Protein 5BY5 (pdb70)

Secondary structure (DSSP, 8-state):
-----HHHHTTSTTEEEETTEEEEEEE-GGG-SSSEEEEEEE-TT--B----TT-EEEEEEEE--EEEEETTTTEEEEE-TT-EEEE-TT--EEEEESS-EEEEEEEESPP-S--

Radius of gyration: 13.78 Å; Cα contacts (8 Å, |Δi|>4): 290; chains: 1; bounding box: 38×31×26 Å

Solvent-accessible surface area: 6930 Å² total; per-residue (Å²): 220,84,121,93,90,62,44,74,21,67,168,64,142,54,12,49,164,58,134,18,34,10,1,0,12,28,20,10,124,121,31,65,105,46,65,0,86,1,22,12,25,10,78,54,66,18,116,14,142,86,47,71,120,108,35,98,23,33,2,72,2,74,144,14,49,10,45,10,41,34,57,75,86,50,90,92,81,41,2,138,80,61,41,108,28,67,17,53,43,161,58,140,14,8,5,76,6,128,65,79,0,52,0,18,4,52,15,75,68,17,5,55,44,208,190

Foldseek 3Di:
DDDDDQVVQCVDLCWADDVFKIKRWPAFVVNPPQKTKIWMKGAAFDKDWDDDAPKKKKKAWQAAWWWKAWPVPRDIHIDGHGDMDIDHPVTGIITHTNHIIIIMMMMGRGHHSPD

Nearest PDB structures (foldseek):
  5bxx-assembly2_C  TM=9.731E-01  e=7.133E-20  Sphingopyxis alaskensis RB2256
  5onm-assembly1_A  TM=9.538E-01  e=3.835E-14  Paenibacillus lautus
  5ono-assembly1_A  TM=9.533E-01  e=5.869E-14  Paenibacillus lautus
  5onn-assembly1_A  TM=9.540E-01  e=6.528E-14  Paenibacillus lautus
  5wse-assembly1_D  TM=8.176E-01  e=3.846E-07  Thermotoga maritima MSB8

Sequence (115 aa):
MIVRNNLGDIRKKTDRNVRSDGWASARRMMLLKDDGMGFSFHVTTLFAGSELRMHYQNHLEAVLVLKKGTGTIEDLATGEVHALRPGVMYALDDDHDRHIVRPETDILTACVFNPPVTGRE

CATH classification: 2.60.120.10

InterPro domains:
  IPR010462 Ectoine synthase [MF_01255] (1-127)
  IPR010462 Ectoine synthase [NF009806] (1-127)
  IPR010462 Ectoine synthase [PF06339] (1-125)
  IPR010462 Ectoine synthase [PTHR39289] (1-126)
  IPR010462 Ectoine synthase [cd06978] (2-112)
  IPR011051 RmlC-like cupin domain superfamily [SSF51182] (1-126)
  IPR014710 RmlC-like jelly roll fold [G3DSA:2.60.120.10] (1-115)

Structure (mmCIF, N/CA/C/O backbone):
data_5BY5
#
_entry.id   5BY5
#
_cell.length_a   72.710
_cell.length_b   72.710
_cell.length_c   52.330
_cell.angle_alpha   90.00
_cell.angle_beta   90.00
_cell.angle_gamma   120.00
#
_symmetry.space_group_name_H-M   'P 32 2 1'
#
loop_
_entity.id
_entity.type
_entity.pdbx_description
1 polymer 'L-ectoine synthase'
2 non-polymer S-1,2-PROPANEDIOL
3 water water
#
loop_
_atom_site.group_PDB
_atom_site.id
_atom_site.type_symbol
_atom_site.label_atom_id
_atom_site.label_alt_id
_atom_site.label_comp_id
_atom_site.label_asym_id
_atom_site.label_entity_id
_atom_site.label_seq_id
_atom_site.pdbx_PDB_ins_code
_atom_site.Cartn_x
_atom_site.Cartn_y
_atom_site.Cartn_z
_atom_site.occupancy
_atom_site.B_iso_or_equiv
_atom_site.auth_seq_id
_atom_site.auth_comp_id
_atom_site.auth_asym_id
_atom_site.auth_atom_id
_atom_site.pdbx_PDB_model_num
ATOM 1 N N . MET A 1 1 ? -35.668 28.100 22.008 1.00 8.25 1 MET A N 1
ATOM 2 C CA . MET A 1 1 ? -34.256 27.686 21.813 1.00 8.46 1 MET A CA 1
ATOM 3 C C . MET A 1 1 ? -34.120 27.163 20.406 1.00 7.32 1 MET A C 1
ATOM 4 O O . MET A 1 1 ? -35.033 26.505 19.900 1.00 8.18 1 MET A O 1
ATOM 9 N N . ILE A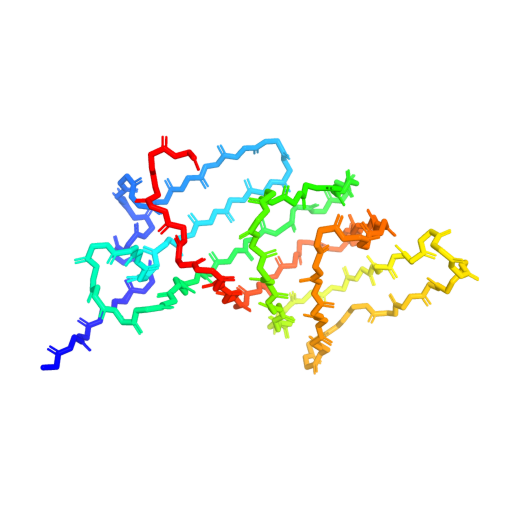 1 2 ? -32.974 27.399 19.769 1.00 6.93 2 ILE A N 1
ATOM 10 C CA . ILE A 1 2 ? -32.552 26.725 18.541 1.00 6.96 2 ILE A CA 1
ATOM 11 C C . ILE A 1 2 ? -31.521 25.672 18.899 1.00 6.83 2 ILE A C 1
ATOM 12 O O . ILE A 1 2 ? -30.619 25.939 19.711 1.00 7.45 2 ILE A O 1
ATOM 17 N N . VAL A 1 3 ? -31.645 24.486 18.306 1.00 7.38 3 VAL A N 1
ATOM 18 C CA . VAL A 1 3 ? -30.606 23.463 18.386 1.00 7.03 3 VAL A CA 1
ATOM 19 C C . VAL A 1 3 ? -30.435 22.851 17.038 1.00 7.68 3 VAL A C 1
ATOM 20 O O . VAL A 1 3 ? -31.417 22.347 16.470 1.00 10.12 3 VAL A O 1
ATOM 24 N N . ARG A 1 4 ? -29.250 22.918 16.434 1.00 8.07 4 ARG A N 1
ATOM 25 C CA . ARG A 1 4 ? -29.003 22.465 15.059 1.00 9.78 4 ARG A CA 1
ATOM 26 C C . ARG A 1 4 ? -27.646 21.837 14.987 1.00 9.05 4 ARG A C 1
ATOM 27 O O . ARG A 1 4 ? -26.776 22.107 15.783 1.00 13.04 4 ARG A O 1
ATOM 35 N N A ASN A 1 5 ? -27.512 20.960 14.021 0.68 9.86 5 ASN A N 1
ATOM 36 N N B ASN A 1 5 ? -27.420 21.046 13.968 0.32 9.88 5 ASN A N 1
ATOM 37 C CA A ASN A 1 5 ? -26.314 20.132 13.809 0.68 12.34 5 ASN A CA 1
ATOM 38 C CA B ASN A 1 5 ? -26.137 20.392 13.884 0.32 10.03 5 ASN A CA 1
ATOM 39 C C A ASN A 1 5 ? -25.601 20.624 12.509 0.68 10.84 5 ASN A C 1
ATOM 40 C C B ASN A 1 5 ? -25.567 20.492 12.510 0.32 10.15 5 ASN A C 1
ATOM 41 O O A ASN A 1 5 ? -26.246 20.846 11.457 0.68 10.37 5 ASN A O 1
ATOM 42 O O B ASN A 1 5 ? -26.254 20.414 11.478 0.32 7.80 5 ASN A O 1
ATOM 51 N N . LEU A 1 6 ? -24.266 20.697 12.550 1.00 9.90 6 LEU A N 1
ATOM 52 C CA . LEU A 1 6 ? -23.470 20.995 11.372 1.00 10.23 6 LEU A CA 1
ATOM 53 C C . LEU A 1 6 ? -23.704 20.015 10.236 1.00 10.83 6 LEU A C 1
ATOM 54 O O . LEU A 1 6 ? -23.831 20.406 9.077 1.00 12.14 6 LEU A O 1
ATOM 59 N N . GLY A 1 7 ? -23.789 18.736 10.549 1.00 12.23 7 GLY A N 1
ATOM 60 C CA . GLY A 1 7 ? -23.978 17.760 9.505 1.00 14.07 7 GLY A CA 1
ATOM 61 C C . GLY A 1 7 ? -25.278 17.929 8.762 1.00 12.59 7 GLY A C 1
ATOM 62 O O . GLY A 1 7 ? -25.302 17.724 7.539 1.00 15.56 7 GLY A O 1
ATOM 63 N N . ASP A 1 8 ? -26.338 18.316 9.454 1.00 11.59 8 ASP A N 1
ATOM 64 C CA . ASP A 1 8 ? -27.598 18.605 8.792 1.00 12.49 8 ASP A CA 1
ATOM 65 C C . ASP A 1 8 ? -27.499 19.842 7.923 1.00 11.64 8 ASP A C 1
ATOM 66 O O . ASP A 1 8 ? -27.948 19.833 6.788 1.00 12.69 8 ASP A O 1
ATOM 71 N N . ILE A 1 9 ? -26.938 20.924 8.448 1.00 10.41 9 ILE A N 1
ATOM 72 C CA . ILE A 1 9 ? -26.838 22.161 7.695 1.00 10.19 9 ILE A CA 1
ATOM 73 C C . ILE A 1 9 ? -26.003 21.996 6.437 1.00 10.28 9 ILE A C 1
ATOM 74 O O . ILE A 1 9 ? -26.300 22.611 5.410 1.00 11.61 9 ILE A O 1
ATOM 79 N N . ARG A 1 10 ? -24.962 21.169 6.542 1.00 11.25 10 ARG A N 1
ATOM 80 C CA . ARG A 1 10 ? -24.074 20.933 5.407 1.00 12.62 10 ARG A CA 1
ATOM 81 C C . ARG A 1 10 ? -24.772 20.325 4.213 1.00 13.33 10 ARG A C 1
ATOM 82 O O . ARG A 1 10 ? -24.253 20.414 3.111 1.00 17.23 10 ARG A O 1
ATOM 90 N N A LYS A 1 11 ? -25.915 19.687 4.433 0.52 13.98 11 LYS A N 1
ATOM 91 N N B LYS A 1 11 ? -25.936 19.692 4.381 0.48 13.70 11 LYS A N 1
ATOM 92 C CA A LYS A 1 11 ? -26.659 19.059 3.379 0.52 15.37 11 LYS A CA 1
ATOM 93 C CA B LYS A 1 11 ? -26.687 19.097 3.271 0.48 14.12 11 LYS A CA 1
ATOM 94 C C A LYS A 1 11 ? -27.701 19.980 2.767 0.52 14.32 11 LYS A C 1
ATOM 95 C C B LYS A 1 11 ? -27.518 20.105 2.496 0.48 13.64 11 LYS A C 1
ATOM 96 O 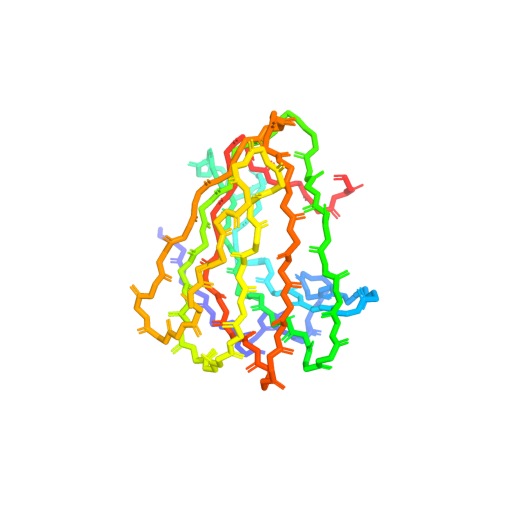O A LYS A 1 11 ? -28.534 19.464 1.999 0.52 15.33 11 LYS A O 1
ATOM 97 O O B LYS A 1 11 ? -28.105 19.788 1.449 0.48 15.66 11 LYS A O 1
ATOM 108 N N . THR A 1 12 ? -27.645 21.297 3.031 1.00 12.58 12 THR A N 1
ATOM 109 C CA . THR A 1 12 ? -28.650 22.263 2.626 1.00 12.11 12 THR A CA 1
ATOM 110 C C . THR A 1 12 ? -28.036 23.446 1.896 1.00 11.74 12 THR A C 1
ATOM 111 O O . THR A 1 12 ? -26.812 23.595 1.862 1.00 13.31 12 THR A O 1
ATOM 115 N N . ASP A 1 13 ? -28.875 24.349 1.402 1.00 12.20 13 ASP A N 1
ATOM 116 C CA . ASP A 1 13 ? -28.460 25.567 0.746 1.00 14.02 13 ASP A CA 1
ATOM 117 C C . ASP A 1 13 ? -27.865 26.582 1.671 1.00 12.36 13 ASP A C 1
ATOM 118 O O . ASP A 1 13 ? -27.335 27.589 1.225 1.00 14.02 13 ASP A O 1
ATOM 123 N N . ARG A 1 14 ? -27.912 26.335 2.988 1.00 11.22 14 ARG A N 1
ATOM 124 C CA . ARG A 1 14 ? -27.127 27.101 3.937 1.00 11.64 14 ARG A CA 1
ATOM 125 C C . ARG A 1 14 ? -25.650 26.762 3.894 1.00 11.16 14 ARG A C 1
ATOM 126 O O . ARG A 1 14 ? -24.865 27.459 4.540 1.00 13.17 14 ARG A O 1
ATOM 134 N N . ASN A 1 15 ? -25.280 25.705 3.188 1.00 10.82 15 ASN A N 1
ATOM 135 C CA . ASN A 1 15 ? -23.894 25.380 2.932 1.00 11.47 15 ASN A CA 1
ATOM 136 C C . ASN A 1 15 ? -23.505 25.896 1.570 1.00 12.18 15 ASN A C 1
ATOM 137 O O . ASN A 1 15 ? -24.072 25.481 0.555 1.00 16.76 15 ASN A O 1
ATOM 142 N N . VAL A 1 16 ? -22.602 26.856 1.544 1.00 11.78 16 VAL A N 1
ATOM 143 C CA . VAL A 1 16 ? -22.205 27.510 0.323 1.00 12.92 16 VAL A CA 1
ATOM 144 C C . VAL A 1 16 ? -20.711 27.211 0.050 1.00 14.05 16 VAL A C 1
ATOM 145 O O . VAL A 1 16 ? -19.920 26.960 0.948 1.00 13.64 16 VAL A O 1
ATOM 149 N N . ARG A 1 17 ? -20.342 27.233 -1.216 1.00 17.02 17 ARG A N 1
ATOM 150 C CA . ARG A 1 17 ? -18.982 26.970 -1.645 1.00 20.04 17 ARG A CA 1
ATOM 151 C C . ARG A 1 17 ? -18.582 28.108 -2.559 1.00 19.57 17 ARG A C 1
ATOM 152 O O . ARG A 1 17 ? -19.354 28.525 -3.428 1.00 25.64 17 ARG A O 1
ATOM 160 N N . SER A 1 18 ? -17.325 28.509 -2.483 1.00 21.99 18 SER A N 1
ATOM 161 C CA . SER A 1 18 ? -16.788 29.455 -3.414 1.00 23.52 18 SER A CA 1
ATOM 162 C C . SER A 1 18 ? -15.384 28.993 -3.716 1.00 23.42 18 SER A C 1
ATOM 163 O O . SER A 1 18 ? -14.989 27.867 -3.373 1.00 26.15 18 SER A O 1
ATOM 166 N N . ASP A 1 19 ? -14.647 29.875 -4.377 1.00 28.80 19 ASP A N 1
ATOM 167 C CA . ASP A 1 19 ? -13.253 29.659 -4.683 1.00 28.76 19 ASP A CA 1
ATOM 168 C C . ASP A 1 19 ? -12.406 29.774 -3.406 1.00 20.89 19 ASP A C 1
ATOM 169 O O . ASP A 1 19 ? -12.196 30.896 -2.868 1.00 26.28 19 ASP A O 1
ATOM 174 N N . GLY A 1 20 ? -11.998 28.601 -2.966 1.00 16.67 20 GLY A N 1
ATOM 175 C CA . GLY A 1 20 ? -11.134 28.468 -1.878 1.00 15.12 20 GLY A CA 1
ATOM 176 C C . GLY A 1 20 ? -11.710 28.249 -0.495 1.00 11.37 20 GLY A C 1
ATOM 177 O O . GLY A 1 20 ? -10.974 28.111 0.455 1.00 11.32 20 GLY A O 1
ATOM 178 N N . TRP A 1 21 ? -13.027 28.154 -0.409 1.00 12.27 21 TRP A N 1
ATOM 179 C CA . TRP A 1 21 ? -13.665 27.978 0.910 1.00 10.45 21 TRP A CA 1
ATOM 180 C C . TRP A 1 21 ? -15.098 27.471 0.746 1.00 10.74 21 TRP A C 1
ATOM 181 O O . TRP A 1 21 ? -15.698 27.555 -0.316 1.00 12.34 21 TRP A O 1
ATOM 192 N N . ALA A 1 22 ? -15.601 26.941 1.837 1.00 9.95 22 ALA A N 1
ATOM 193 C CA . ALA A 1 22 ? -16.984 26.523 1.937 1.00 9.98 22 ALA A CA 1
ATOM 194 C C . ALA A 1 22 ? -17.450 26.888 3.327 1.00 9.92 22 ALA A C 1
ATOM 195 O O . ALA A 1 22 ? -16.659 26.958 4.270 1.00 11.98 22 ALA A O 1
ATOM 197 N N . SER A 1 23 ? -18.733 27.143 3.494 1.00 9.65 23 SER A N 1
ATOM 198 C CA . SER A 1 23 ? -19.249 27.575 4.799 1.00 9.36 23 SER A CA 1
ATOM 199 C C . SER A 1 23 ? -20.646 27.065 5.046 1.00 8.82 23 SER A C 1
ATOM 200 O O . SER A 1 23 ? -21.527 27.202 4.197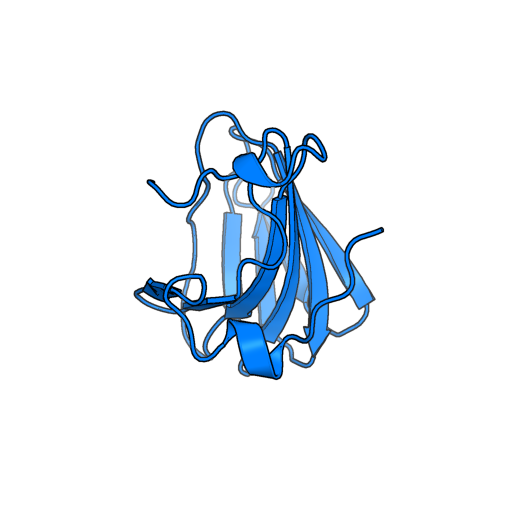 1.00 10.69 23 SER A O 1
ATOM 203 N N . ALA A 1 24 ? -20.836 26.503 6.232 1.00 8.03 24 ALA A N 1
ATOM 204 C CA . ALA A 1 24 ? -22.132 26.112 6.727 1.00 9.07 24 ALA A CA 1
ATOM 205 C C . ALA A 1 24 ? -22.650 27.231 7.645 1.00 8.02 24 ALA A C 1
ATOM 206 O O . ALA A 1 24 ? -22.105 27.494 8.701 1.00 8.63 24 ALA A O 1
ATOM 208 N N A ARG A 1 25 ? -23.719 27.880 7.209 0.56 8.69 25 ARG A N 1
ATOM 209 N N B ARG A 1 25 ? -23.730 27.883 7.213 0.44 8.77 25 ARG A N 1
ATOM 210 C CA A ARG A 1 25 ? -24.297 29.026 7.911 0.56 9.15 25 ARG A CA 1
ATOM 211 C CA B ARG A 1 25 ? -24.324 29.073 7.860 0.44 9.63 25 ARG A CA 1
ATOM 212 C C A ARG A 1 25 ? -25.326 28.442 8.906 0.56 8.35 25 ARG A C 1
ATOM 213 C C B ARG A 1 25 ? -25.354 28.676 8.865 0.44 9.05 25 ARG A C 1
ATOM 214 O O A ARG A 1 25 ? -26.435 28.042 8.577 0.56 8.97 25 ARG A O 1
ATOM 215 O O B ARG A 1 25 ? -26.524 28.646 8.549 0.44 8.86 25 ARG A O 1
ATOM 230 N N A MET A 1 26 ? -24.881 28.393 10.161 0.56 7.66 26 MET A N 1
ATOM 231 N N B MET A 1 26 ? -24.928 28.441 10.097 0.44 7.71 26 MET A N 1
ATOM 232 C CA A MET A 1 26 ? -25.690 27.931 11.279 0.56 7.39 26 MET A CA 1
ATOM 233 C CA B MET A 1 26 ? -25.824 27.905 11.117 0.44 7.94 26 MET A CA 1
ATOM 234 C C A MET A 1 26 ? -26.781 28.940 11.660 0.56 7.08 26 MET A C 1
ATOM 235 C C B MET A 1 26 ? -26.783 28.924 11.756 0.44 7.15 26 MET A C 1
ATOM 236 O O A MET A 1 26 ? -27.954 28.593 11.801 0.56 8.11 26 MET A O 1
ATOM 237 O O B MET A 1 26 ? -27.864 28.549 12.216 0.44 7.12 26 MET A O 1
ATOM 246 N N . LEU A 1 27 ? -26.361 30.190 11.793 1.00 7.44 27 LEU A N 1
ATOM 247 C CA . LEU A 1 27 ? -27.215 31.331 12.063 1.00 7.23 27 LEU A CA 1
ATOM 248 C C . LEU A 1 27 ? -26.964 32.379 10.989 1.00 7.21 27 LEU A C 1
ATOM 249 O O . LEU A 1 27 ? -25.791 32.683 10.700 1.00 8.18 27 LEU A O 1
ATOM 254 N N . LEU A 1 28 ? -28.052 32.937 10.445 1.00 7.40 28 LEU A N 1
ATOM 255 C CA . LEU A 1 28 ? -28.059 34.039 9.501 1.00 7.46 28 LEU A CA 1
ATOM 256 C C . LEU A 1 28 ? -28.975 35.135 10.058 1.00 7.76 28 LEU A C 1
ATOM 257 O O . LEU A 1 28 ? -29.615 34.955 11.096 1.00 7.80 28 LEU A O 1
ATOM 262 N N . LYS A 1 29 ? -29.049 36.252 9.364 1.00 8.10 29 LYS A N 1
ATOM 263 C CA . LYS A 1 29 ? -29.854 37.365 9.883 1.00 8.56 29 LYS A CA 1
ATOM 264 C C . LYS A 1 29 ? -31.267 36.938 10.257 1.00 7.90 29 LYS A C 1
ATOM 265 O O . LYS A 1 29 ? -31.781 37.348 11.295 1.00 8.35 29 LYS A O 1
ATOM 271 N N . ASP A 1 30 ? -31.909 36.117 9.437 1.00 8.01 30 ASP A N 1
ATOM 272 C CA . ASP A 1 30 ? -33.299 35.715 9.671 1.00 7.96 30 ASP A CA 1
ATOM 273 C C . ASP A 1 30 ? -33.501 34.850 10.889 1.00 7.35 30 ASP A C 1
ATOM 274 O O . ASP A 1 30 ? -34.661 34.673 11.284 1.00 7.79 30 ASP A O 1
ATOM 279 N N . ASP A 1 31 ? -32.436 34.340 11.504 1.00 6.93 31 ASP A N 1
ATOM 280 C CA . ASP A 1 31 ? -32.511 33.691 12.796 1.00 7.13 31 ASP A CA 1
ATOM 281 C C . ASP A 1 31 ? -32.628 34.655 13.952 1.00 7.24 31 ASP A C 1
ATOM 282 O O . ASP A 1 31 ? -32.880 34.216 15.080 1.00 7.89 31 ASP A O 1
ATOM 287 N N . GLY A 1 32 ? -32.450 35.961 13.715 1.00 7.65 32 GLY A N 1
ATOM 288 C CA . GLY A 1 32 ? -32.805 36.962 14.682 1.00 8.36 32 GLY A CA 1
ATOM 289 C C . GLY A 1 32 ? -31.838 37.239 15.812 1.00 8.06 32 GLY A C 1
ATOM 290 O O . GLY A 1 32 ? -32.182 37.994 16.722 1.00 9.68 32 GLY A O 1
ATOM 291 N N . MET A 1 33 ? -30.642 36.672 15.803 1.00 7.71 33 MET A N 1
ATOM 292 C CA . MET A 1 33 ? -29.704 36.829 16.895 1.00 7.75 33 MET A CA 1
ATOM 293 C C . MET A 1 33 ? -28.897 38.108 16.858 1.00 7.82 33 MET A C 1
ATOM 294 O O . MET A 1 33 ? -28.190 38.424 17.827 1.00 8.76 33 MET A O 1
ATOM 299 N N . GLY A 1 34 ? -28.912 38.805 15.714 1.00 8.13 34 GLY A N 1
ATOM 300 C CA . GLY A 1 34 ? -28.140 40.028 15.573 1.00 8.44 34 GLY A CA 1
ATOM 301 C C . GLY A 1 34 ? -26.677 39.810 15.195 1.00 8.48 34 GLY A C 1
ATOM 302 O O . GLY A 1 34 ? -25.887 40.753 15.173 1.00 10.19 34 GLY A O 1
ATOM 303 N N . PHE A 1 35 ? -26.330 38.567 14.906 1.00 7.74 35 PHE A N 1
ATOM 304 C CA . PHE A 1 35 ? -25.032 38.163 14.356 1.00 7.64 35 PHE A CA 1
ATOM 305 C C . PHE A 1 35 ? -25.291 36.880 13.598 1.00 7.57 35 PHE A C 1
ATOM 306 O O . PHE A 1 35 ? -26.282 36.190 13.840 1.00 7.83 35 PHE A O 1
ATOM 314 N N . SER A 1 36 ? -24.388 36.568 12.670 1.00 7.54 36 SER A N 1
ATOM 315 C CA . SER A 1 36 ? -24.401 35.286 11.978 1.00 7.17 36 SER A CA 1
ATOM 316 C C . SER A 1 36 ? -23.266 34.419 12.485 1.00 6.71 36 SER A C 1
ATOM 317 O O . SER A 1 36 ? -22.273 34.950 13.001 1.00 7.86 36 SER A O 1
ATOM 320 N N . PHE A 1 37 ? -23.408 33.105 12.370 1.00 6.76 37 PHE A N 1
ATOM 321 C CA . PHE A 1 37 ? -22.475 32.148 12.971 1.00 7.16 37 PHE A CA 1
ATOM 322 C C . PHE A 1 37 ? -22.283 31.025 11.997 1.00 7.59 37 PHE A C 1
ATOM 323 O O . PHE A 1 37 ? -23.235 30.362 11.606 1.00 9.34 37 PHE A O 1
ATOM 331 N N . HIS A 1 38 ? -21.061 30.861 11.540 1.00 7.78 38 HIS A N 1
ATOM 332 C CA . HIS A 1 38 ? -20.716 29.988 10.423 1.00 8.64 38 HIS A CA 1
ATOM 333 C C . HIS A 1 38 ? -19.628 29.007 10.826 1.00 8.26 38 HIS A C 1
ATOM 334 O O . HIS A 1 38 ? -18.726 29.370 11.603 1.00 10.37 38 HIS A O 1
ATOM 341 N N . VAL A 1 39 ? -19.646 27.855 10.211 1.00 7.67 39 VAL A N 1
ATOM 342 C CA . VAL A 1 39 ? -18.533 26.915 10.327 1.00 7.32 39 VAL A CA 1
ATOM 343 C C . VAL A 1 39 ? -17.930 26.868 8.920 1.00 7.57 39 VAL A C 1
ATOM 344 O O . VAL A 1 39 ? -18.551 26.372 7.986 1.00 7.84 39 VAL A O 1
ATOM 348 N N . THR A 1 40 ? -16.751 27.453 8.753 1.00 7.98 40 THR A N 1
ATOM 349 C CA . THR A 1 40 ? -16.150 27.706 7.482 1.00 8.36 40 THR A CA 1
ATOM 350 C C . THR A 1 40 ? -14.883 26.929 7.302 1.00 8.15 40 THR A C 1
ATOM 351 O O . THR A 1 40 ? -14.013 26.951 8.166 1.00 10.93 40 THR A O 1
ATOM 355 N N . THR A 1 41 ? -14.748 26.288 6.155 1.00 8.21 41 THR A N 1
ATOM 356 C CA . THR A 1 41 ? -13.532 25.554 5.785 1.00 8.00 41 THR A CA 1
ATOM 357 C C . THR A 1 41 ? -12.790 26.393 4.744 1.00 7.95 41 THR A C 1
ATOM 358 O O . THR A 1 41 ? -13.348 26.802 3.734 1.00 9.30 41 THR A O 1
ATOM 362 N N . LEU A 1 42 ? -11.511 26.639 5.016 1.00 8.59 42 LEU A N 1
ATOM 363 C CA . LEU A 1 42 ? -10.624 27.387 4.130 1.00 7.94 42 LEU A CA 1
ATOM 364 C C . LEU A 1 42 ? -9.671 26.375 3.500 1.00 8.48 42 LEU A C 1
ATOM 365 O O . LEU A 1 42 ? -9.003 25.637 4.238 1.00 9.87 42 LEU A O 1
ATOM 370 N N . PHE A 1 43 ? -9.629 26.252 2.173 1.00 8.94 43 PHE A N 1
ATOM 371 C CA . PHE A 1 43 ? -8.939 25.151 1.561 1.00 10.02 43 PHE A CA 1
ATOM 372 C C . PHE A 1 43 ? -7.440 25.384 1.471 1.00 8.67 43 PHE A C 1
ATOM 373 O O . PHE A 1 43 ? -6.971 26.484 1.172 1.00 9.47 43 PHE A O 1
ATOM 381 N N . ALA A 1 44 ? -6.691 24.309 1.689 1.00 9.57 44 ALA A N 1
ATOM 382 C CA . ALA A 1 44 ? -5.253 24.296 1.497 1.00 9.71 44 ALA A CA 1
ATOM 383 C C . ALA A 1 44 ? -4.854 24.959 0.210 1.00 9.22 44 ALA A C 1
ATOM 384 O O . ALA A 1 44 ? -5.387 24.628 -0.863 1.00 10.86 44 ALA A O 1
ATOM 386 N N . GLY A 1 45 ? -3.869 25.829 0.279 1.00 9.46 45 GLY A N 1
ATOM 387 C CA . GLY A 1 45 ? -3.347 26.457 -0.905 1.00 10.39 45 GLY A CA 1
ATOM 388 C C . GLY A 1 45 ? -4.066 27.687 -1.395 1.00 10.37 45 GLY A C 1
ATOM 389 O O . GLY A 1 45 ? -3.628 28.321 -2.372 1.00 12.28 45 GLY A O 1
ATOM 390 N N . SER A 1 46 ? -5.181 28.049 -0.798 1.00 9.56 46 SER A N 1
ATOM 391 C CA . SER A 1 46 ? -5.890 29.261 -1.191 1.00 10.33 46 SER A CA 1
ATOM 392 C C . SER A 1 46 ? -5.167 30.493 -0.652 1.00 8.52 46 SER A C 1
ATOM 393 O O . SER A 1 46 ? -4.408 30.422 0.321 1.00 8.95 46 SER A O 1
ATOM 396 N N . GLU A 1 47 ? -5.467 31.637 -1.240 1.00 9.25 47 GLU A N 1
ATOM 397 C CA . GLU A 1 47 ? -4.963 32.925 -0.750 1.00 9.14 47 GLU A CA 1
ATOM 398 C C . GLU A 1 47 ? -6.174 33.832 -0.674 1.00 9.33 47 GLU A C 1
ATOM 399 O O . GLU A 1 47 ? -6.624 34.377 -1.699 1.00 14.04 47 GLU A O 1
ATOM 405 N N . LEU A 1 48 ? -6.766 33.948 0.489 1.00 8.94 48 LEU A N 1
ATOM 406 C CA . LEU A 1 48 ? -8.099 34.498 0.654 1.00 9.45 48 LEU A CA 1
ATOM 407 C C . LEU A 1 48 ? -8.051 35.912 1.221 1.00 9.80 48 LEU A C 1
ATOM 408 O O . LEU A 1 48 ? -7.371 36.173 2.213 1.00 10.15 48 LEU A O 1
ATOM 413 N N . ARG A 1 49 ? -8.772 36.825 0.572 1.00 11.55 49 ARG A N 1
ATOM 414 C CA . ARG A 1 49 ? -8.814 38.236 0.967 1.00 13.95 49 ARG A CA 1
ATOM 415 C C . ARG A 1 49 ? -10.1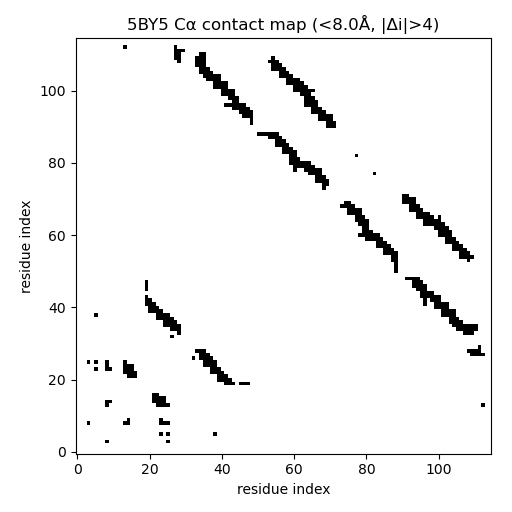99 38.786 1.105 1.00 18.61 49 ARG A C 1
ATOM 416 O O . ARG A 1 49 ? -10.353 39.971 1.290 1.00 30.27 49 ARG A O 1
ATOM 424 N N . MET A 1 50 ? -11.193 37.948 1.155 1.00 25.9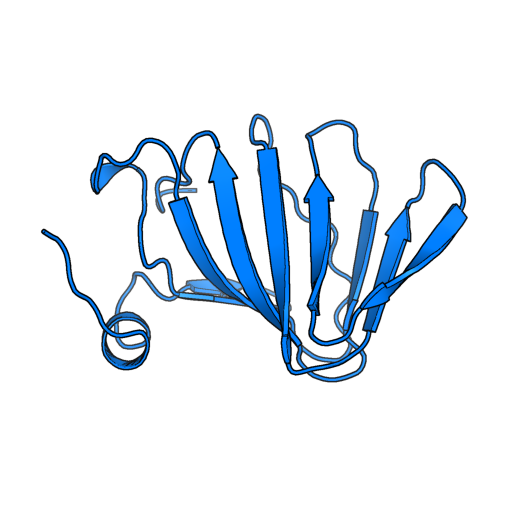4 50 MET A N 1
ATOM 425 C CA . MET A 1 50 ? -12.546 38.456 1.088 1.00 29.19 50 MET A CA 1
ATOM 426 C C . MET A 1 50 ? -12.908 39.065 2.376 1.00 27.15 50 MET A C 1
ATOM 427 O O . MET A 1 50 ? -12.532 38.620 3.434 1.00 40.26 50 MET A O 1
ATOM 432 N N . HIS A 1 51 ? -13.677 40.121 2.277 1.00 33.59 51 HIS A N 1
ATOM 433 C CA . HIS A 1 51 ? -14.354 40.604 3.436 1.00 35.17 51 HIS A CA 1
ATOM 434 C C . HIS A 1 51 ? -15.667 41.222 2.989 1.00 30.78 51 HIS A C 1
ATOM 435 O O . HIS A 1 51 ? -15.724 41.973 2.037 1.00 46.24 51 HIS A O 1
ATOM 442 N N . TYR A 1 52 ? -16.730 40.793 3.664 1.00 22.75 52 TYR A N 1
ATOM 443 C CA . TYR A 1 52 ? -18.044 41.391 3.527 1.00 22.47 52 TYR A CA 1
ATOM 444 C C . TYR A 1 52 ? -18.028 42.852 4.008 1.00 21.76 52 TYR A C 1
ATOM 445 O O . TYR A 1 52 ? -17.934 43.107 5.199 1.00 24.30 52 TYR A O 1
ATOM 454 N N . GLN A 1 53 ? -18.224 43.813 3.093 1.00 24.94 53 GLN A N 1
ATOM 455 C CA . GLN A 1 53 ? -18.096 45.249 3.428 1.00 21.41 53 GLN A CA 1
ATOM 456 C C . GLN A 1 53 ? -19.250 45.600 4.422 1.00 22.56 53 GLN A C 1
ATOM 457 O O . GLN A 1 53 ? -20.354 45.051 4.310 1.00 23.58 53 GLN A O 1
ATOM 463 N N . ASN A 1 54 ? -18.979 46.558 5.312 1.00 24.96 54 ASN A N 1
ATOM 464 C CA . ASN A 1 54 ? -19.884 46.960 6.390 1.00 23.40 54 ASN A CA 1
ATOM 465 C C . ASN A 1 54 ? -20.186 45.898 7.413 1.00 18.06 54 ASN A C 1
ATOM 466 O O . ASN A 1 54 ? -21.191 45.954 8.106 1.00 22.99 54 ASN A O 1
ATOM 471 N N . HIS A 1 55 ? -19.251 44.999 7.586 1.00 15.55 55 HIS A N 1
ATOM 472 C CA . HIS A 1 55 ? -19.363 44.003 8.612 1.00 13.52 55 HIS A CA 1
ATOM 473 C C . HIS A 1 55 ? -18.030 43.896 9.388 1.00 10.91 55 HIS A C 1
ATOM 474 O O . HIS A 1 55 ? -16.942 44.167 8.891 1.00 15.17 55 HIS A O 1
ATOM 481 N N . LEU A 1 56 ? -18.197 43.437 10.588 1.00 9.75 56 LEU A N 1
ATOM 482 C CA . LEU A 1 56 ? -17.139 42.996 11.486 1.00 9.78 56 LEU A CA 1
ATOM 483 C C . LEU A 1 56 ? -17.152 41.462 11.493 1.00 9.80 56 LEU A C 1
ATOM 484 O O . LEU A 1 56 ? -18.231 40.869 11.497 1.00 12.12 56 LEU A O 1
ATOM 489 N N . GLU A 1 57 ? -15.991 40.845 11.559 1.00 8.07 57 GLU A N 1
ATOM 490 C CA . GLU A 1 57 ? -15.892 39.386 11.569 1.00 8.80 57 GLU A CA 1
ATOM 491 C C . GLU A 1 57 ? -14.886 38.933 12.625 1.00 7.36 57 GLU A C 1
ATOM 492 O O . GLU A 1 57 ? -13.790 39.480 12.691 1.00 8.84 57 GLU A O 1
ATOM 498 N N . ALA A 1 58 ? -15.248 37.922 13.394 1.00 7.42 58 ALA A N 1
ATOM 499 C CA . ALA A 1 58 ? -14.310 37.201 14.242 1.00 7.40 58 ALA A CA 1
ATOM 500 C C . ALA A 1 58 ? -14.243 35.760 13.767 1.00 7.27 58 ALA A C 1
ATOM 501 O O . ALA A 1 58 ? -15.261 35.173 13.397 1.00 8.06 58 ALA A O 1
ATOM 503 N N . VAL A 1 59 ? -13.055 35.200 13.829 1.00 7.38 59 VAL A N 1
ATOM 504 C CA . VAL A 1 59 ? -12.758 33.860 13.338 1.00 7.52 59 VAL A CA 1
ATOM 505 C C . VAL A 1 59 ? -11.929 33.100 14.339 1.00 7.27 59 VAL A C 1
ATOM 506 O O . VAL A 1 59 ? -10.861 33.571 14.718 1.00 9.68 59 VAL A O 1
ATOM 510 N N . LEU A 1 60 ? -12.429 31.955 14.802 1.00 7.11 60 LEU A N 1
ATOM 511 C CA . LEU A 1 60 ? -11.693 31.072 15.669 1.00 6.94 60 LEU A CA 1
ATOM 512 C C . LEU A 1 60 ? -11.249 29.849 14.879 1.00 6.94 60 LEU A C 1
ATOM 513 O O . LEU A 1 60 ? -12.074 29.148 14.328 1.00 7.21 60 LEU A O 1
ATOM 518 N N . VAL A 1 61 ? -9.940 29.569 14.868 1.00 6.62 61 VAL A N 1
ATOM 519 C CA . VAL A 1 61 ? -9.417 28.391 14.219 1.00 6.58 61 VAL A CA 1
ATOM 520 C C . VAL A 1 61 ? -9.654 27.167 15.066 1.00 7.42 61 VAL A C 1
ATOM 521 O O . VAL A 1 61 ? -9.251 27.120 16.232 1.00 8.31 61 VAL A O 1
ATOM 525 N N . LEU A 1 62 ? -10.310 26.165 14.477 1.00 7.38 62 LEU A N 1
ATOM 526 C CA . LEU A 1 62 ? -10.641 24.919 15.156 1.00 8.14 62 LEU A CA 1
ATOM 527 C C . LEU A 1 62 ? -9.674 23.811 14.804 1.00 8.58 62 LEU A C 1
ATOM 528 O O . LEU A 1 62 ? -9.351 22.989 15.660 1.00 10.67 62 LEU A O 1
ATOM 533 N N A LYS A 1 63 ? -9.208 23.760 13.565 0.43 8.89 63 LYS A N 1
ATOM 534 N N B LYS A 1 63 ? -9.298 23.719 13.538 0.57 8.82 63 LYS A N 1
ATOM 535 C CA A LYS A 1 63 ? -8.367 22.662 13.086 0.43 9.38 63 LYS A CA 1
ATOM 536 C CA B LYS A 1 63 ? -8.424 22.659 13.029 0.57 8.88 63 LYS A CA 1
ATOM 537 C C A LYS A 1 63 ? -7.602 23.161 11.869 0.43 8.52 63 LYS A C 1
ATOM 538 C C B LYS A 1 63 ? -7.554 23.290 11.935 0.57 8.52 63 LYS A C 1
ATOM 539 O O A LYS A 1 63 ? -8.149 23.871 11.034 0.43 7.02 63 LYS A O 1
ATOM 540 O O B LYS A 1 63 ? -7.996 24.221 11.250 0.57 8.38 63 LYS A O 1
ATOM 551 N N . GLY A 1 64 ? -6.343 22.762 11.780 1.00 9.14 64 GLY A N 1
ATOM 552 C CA . GLY A 1 64 ? -5.479 23.097 10.667 1.00 8.47 64 GLY A CA 1
ATOM 553 C C . GLY A 1 64 ? -4.510 24.222 10.942 1.00 8.15 64 GLY A C 1
ATOM 554 O O . GLY A 1 64 ? -4.571 24.896 11.959 1.00 9.20 64 GLY A O 1
ATOM 555 N N . THR A 1 65 ? -3.611 24.429 9.973 1.00 8.31 65 THR A N 1
ATOM 556 C CA . THR A 1 65 ? -2.548 25.417 10.085 1.00 8.41 65 THR A CA 1
ATOM 557 C C . THR A 1 65 ? -2.472 26.252 8.818 1.00 6.93 65 THR A C 1
ATOM 558 O O . THR A 1 65 ? -2.858 25.835 7.719 1.00 8.04 65 THR A O 1
ATOM 562 N N . GLY A 1 66 ? -1.922 27.450 8.974 1.00 7.36 66 GLY A N 1
ATOM 563 C CA . GLY A 1 66 ? -1.663 28.385 7.887 1.00 7.48 66 GLY A CA 1
ATOM 564 C C . GLY A 1 66 ? -1.222 29.697 8.457 1.00 6.73 66 GLY A C 1
ATOM 565 O O . GLY A 1 66 ? -0.697 29.738 9.584 1.00 7.52 66 GLY A O 1
ATOM 566 N N . THR A 1 67 ? -1.427 30.766 7.712 1.00 6.82 67 THR A N 1
ATOM 567 C CA . THR A 1 67 ? -1.045 32.100 8.133 1.00 6.67 67 THR A CA 1
ATOM 568 C C . THR A 1 67 ? -2.154 33.108 7.826 1.00 6.53 67 THR A C 1
ATOM 569 O O . THR A 1 67 ? -2.961 32.938 6.928 1.00 7.34 67 THR A O 1
ATOM 573 N N . ILE A 1 68 ? -2.134 34.202 8.573 1.00 6.57 68 ILE A N 1
ATOM 574 C CA . ILE A 1 68 ? -2.853 35.416 8.192 1.00 7.00 68 ILE A CA 1
ATOM 575 C C . ILE A 1 68 ? -1.845 36.567 8.217 1.00 6.80 68 ILE A C 1
ATOM 576 O O . ILE A 1 68 ? -1.166 36.786 9.225 1.00 7.92 68 ILE A O 1
ATOM 581 N N . GLU A 1 69 ? -1.730 37.253 7.095 1.00 6.75 69 GLU A N 1
ATOM 582 C CA . GLU A 1 69 ? -0.798 38.357 6.939 1.00 7.04 69 GLU A CA 1
ATOM 583 C C . GLU A 1 69 ? -1.566 39.654 6.947 1.00 7.63 69 GLU A C 1
ATOM 584 O O . GLU A 1 69 ? -2.593 39.796 6.275 1.00 9.20 69 GLU A O 1
ATOM 590 N N . ASP A 1 70 ? -1.094 40.586 7.761 1.00 8.47 70 ASP A N 1
ATOM 591 C CA . ASP A 1 70 ? -1.658 41.910 7.852 1.00 8.52 70 ASP A CA 1
ATOM 592 C C . ASP A 1 70 ? -0.867 42.862 6.973 1.00 9.95 70 ASP A C 1
ATOM 593 O O . ASP A 1 70 ? 0.282 43.168 7.263 1.00 11.28 70 ASP A O 1
ATOM 598 N N . LEU A 1 71 ? -1.466 43.273 5.870 1.00 10.64 71 LEU A N 1
ATOM 599 C CA . LEU A 1 71 ? -0.762 44.122 4.909 1.00 12.32 71 LEU A CA 1
ATOM 600 C C . LEU A 1 71 ? -0.545 45.545 5.431 1.00 12.87 71 LEU A C 1
ATOM 601 O O . LEU A 1 71 ? 0.304 46.263 4.911 1.00 18.27 71 LEU A O 1
ATOM 606 N N . ALA A 1 72 ? -1.222 45.961 6.469 1.00 12.67 72 ALA A N 1
ATOM 607 C CA . ALA A 1 72 ? -0.979 47.284 7.061 1.00 15.35 72 ALA A CA 1
ATOM 608 C C . ALA A 1 72 ? 0.327 47.323 7.843 1.00 13.84 72 ALA A C 1
ATOM 609 O O . ALA A 1 72 ? 0.945 48.388 7.962 1.00 18.69 72 ALA A O 1
ATOM 611 N N . THR A 1 73 ? 0.783 46.197 8.354 1.00 13.35 73 THR A N 1
ATOM 612 C CA . THR A 1 73 ? 1.957 46.140 9.195 1.00 14.97 73 THR A CA 1
ATOM 613 C C . THR A 1 73 ? 3.065 45.204 8.758 1.00 15.53 73 THR A C 1
ATOM 614 O O . THR A 1 73 ? 4.191 45.321 9.209 1.00 18.63 73 THR A O 1
ATOM 618 N N . GLY A 1 74 ? 2.756 44.309 7.857 1.00 13.17 74 GLY A N 1
ATOM 619 C CA . GLY A 1 74 ? 3.681 43.231 7.473 1.00 14.17 74 GLY A CA 1
ATOM 620 C C . GLY A 1 74 ? 3.779 42.100 8.470 1.00 12.23 74 GLY A C 1
ATOM 621 O O . GLY A 1 74 ? 4.620 41.212 8.308 1.00 14.84 74 GLY A O 1
ATOM 622 N N . GLU A 1 75 ? 2.934 42.084 9.464 1.00 9.96 75 GLU A N 1
ATOM 623 C CA . GLU A 1 75 ? 2.954 41.002 10.401 1.00 9.43 75 GLU A CA 1
ATOM 624 C C . GLU A 1 75 ? 2.346 39.752 9.774 1.00 9.00 75 GLU A C 1
ATOM 625 O O . GLU A 1 75 ? 1.261 39.792 9.210 1.00 10.10 75 GLU A O 1
ATOM 631 N N . VAL A 1 76 ? 3.024 38.623 9.973 1.00 8.25 76 VAL A N 1
ATOM 632 C CA . VAL A 1 76 ? 2.558 37.321 9.548 1.00 7.87 76 VAL A CA 1
ATOM 633 C C . VAL A 1 76 ? 2.240 36.525 10.773 1.00 8.10 76 VAL A C 1
ATOM 634 O O . VAL A 1 76 ? 3.127 36.242 11.583 1.00 10.42 76 VAL A O 1
ATOM 638 N N . HIS A 1 77 ? 0.979 36.214 10.963 1.00 7.59 77 HIS A N 1
ATOM 639 C CA . HIS A 1 77 ? 0.537 35.524 12.160 1.00 8.00 77 HIS A CA 1
ATOM 640 C C . HIS A 1 77 ? 0.278 34.048 11.844 1.00 7.60 77 HIS A C 1
ATOM 641 O O . HIS A 1 77 ? -0.318 33.709 10.843 1.00 8.37 77 HIS A O 1
ATOM 648 N N . ALA A 1 78 ? 0.680 33.177 12.760 1.00 7.98 78 ALA A N 1
ATOM 649 C CA . ALA A 1 78 ? 0.390 31.773 12.658 1.00 7.95 78 ALA A CA 1
ATOM 650 C C . ALA A 1 78 ? -1.094 31.519 12.909 1.00 8.28 78 ALA A C 1
ATOM 651 O O . ALA A 1 78 ? -1.679 32.045 13.841 1.00 10.07 78 ALA A O 1
ATOM 653 N N . LEU A 1 79 ? -1.706 30.697 12.048 1.00 7.78 79 LEU A N 1
ATOM 654 C CA . LEU A 1 79 ? -3.014 30.117 12.310 1.00 7.29 79 LEU A CA 1
ATOM 655 C C . LEU A 1 79 ? -2.823 28.681 12.725 1.00 8.01 79 LEU A C 1
ATOM 656 O O . LEU A 1 79 ? -2.146 27.902 12.032 1.00 8.79 79 LEU A O 1
ATOM 661 N N . ARG A 1 80 ? -3.438 28.310 13.828 1.00 8.21 80 ARG A N 1
ATOM 662 C CA . ARG A 1 80 ? -3.450 26.938 14.367 1.00 8.61 80 ARG A CA 1
ATOM 663 C C . ARG A 1 80 ? -4.637 26.895 15.320 1.00 8.10 80 ARG A C 1
ATOM 664 O O . ARG A 1 80 ? -5.187 27.952 15.671 1.00 7.94 80 ARG A O 1
ATOM 672 N N . PRO A 1 81 ? -5.024 25.721 15.774 1.00 8.44 81 PRO A N 1
ATOM 673 C CA . PRO A 1 81 ? -6.185 25.650 16.662 1.00 8.68 81 PRO A CA 1
ATOM 674 C C . PRO A 1 81 ? -5.994 26.530 17.877 1.00 8.90 81 PRO A C 1
ATOM 675 O O . PRO A 1 81 ? -4.959 26.537 18.528 1.00 10.51 81 PRO A O 1
ATOM 679 N N . GLY A 1 82 ? -7.030 27.316 18.157 1.00 8.21 82 GLY A N 1
ATOM 680 C CA . GLY A 1 82 ? -7.057 28.240 19.255 1.00 8.81 82 GLY A CA 1
ATOM 681 C C . GLY A 1 82 ? -6.694 29.677 18.929 1.00 7.79 82 GLY A C 1
ATOM 682 O O . GLY A 1 82 ? -6.853 30.555 19.787 1.00 9.04 82 GLY A O 1
ATOM 683 N N . VAL A 1 83 ? -6.255 29.946 17.702 1.00 7.48 83 VAL A N 1
ATOM 684 C CA . VAL A 1 83 ? -6.008 31.316 17.283 1.00 7.09 83 VAL A CA 1
ATOM 685 C C . VAL A 1 83 ? -7.322 31.920 16.827 1.00 7.23 83 VAL A C 1
ATOM 686 O O . VAL A 1 83 ? -8.103 31.319 16.092 1.00 8.56 83 VAL A O 1
ATOM 690 N N . MET A 1 84 ? -7.562 33.144 17.260 1.00 7.72 84 MET A N 1
ATOM 691 C CA . MET A 1 84 ? -8.721 33.926 16.879 1.00 7.51 84 MET A CA 1
ATOM 692 C C . MET A 1 84 ? -8.247 35.221 16.215 1.00 7.71 84 MET A C 1
ATOM 693 O O . MET A 1 84 ? -7.377 35.901 16.768 1.00 9.62 84 MET A O 1
ATOM 698 N N . TYR A 1 85 ? -8.843 35.582 15.086 1.00 7.47 85 TYR A N 1
ATOM 699 C CA . TYR A 1 85 ? -8.586 36.899 14.529 1.00 7.31 85 TYR A CA 1
ATOM 700 C C . TYR A 1 85 ? -9.900 37.624 14.349 1.00 7.18 85 TYR A C 1
ATOM 701 O O . TYR A 1 85 ? -10.963 37.032 14.216 1.00 8.82 85 TYR A O 1
ATOM 710 N N . ALA A 1 86 ? -9.834 38.945 14.310 1.00 7.34 86 ALA A N 1
ATOM 711 C CA . ALA A 1 86 ? -10.991 39.789 14.140 1.00 7.72 86 ALA A CA 1
ATOM 712 C C . ALA A 1 86 ? -10.638 40.900 13.151 1.00 7.52 86 ALA A C 1
ATOM 713 O O . ALA A 1 86 ? -9.556 41.489 13.230 1.00 8.28 86 ALA A O 1
ATOM 715 N N . LEU A 1 87 ? -11.581 41.156 12.248 1.00 7.41 87 LEU A N 1
ATOM 716 C CA . LEU A 1 87 ? -11.396 42.015 11.097 1.00 7.97 87 LEU A CA 1
ATOM 717 C C . LEU A 1 87 ? -12.535 43.026 10.967 1.00 8.22 87 LEU A C 1
ATOM 718 O O . LEU A 1 87 ? -13.687 42.746 11.283 1.00 9.18 87 LEU A O 1
ATOM 723 N N . ASP A 1 88 ? -12.185 44.199 10.442 1.00 8.16 88 ASP A N 1
ATOM 724 C CA . ASP A 1 88 ? -13.134 45.188 9.962 1.00 8.69 88 ASP A CA 1
ATOM 725 C C . ASP A 1 88 ? -12.826 45.544 8.518 1.00 9.64 88 ASP A C 1
ATOM 726 O O . ASP A 1 88 ? -11.921 44.997 7.897 1.00 10.89 88 ASP A O 1
ATOM 731 N N A ASP A 1 89 ? -13.619 46.495 8.028 0.64 10.91 89 ASP A N 1
ATOM 732 N N B ASP A 1 89 ? -13.611 46.433 7.937 0.36 11.47 89 ASP A N 1
ATOM 733 C CA A ASP A 1 89 ? -13.551 46.922 6.638 0.64 14.17 89 ASP A CA 1
ATOM 734 C CA B ASP A 1 89 ? -13.425 46.686 6.517 0.36 12.67 89 ASP A CA 1
ATOM 735 C C A ASP A 1 89 ? -12.203 47.523 6.274 0.64 13.06 89 ASP A C 1
ATOM 736 C C B ASP A 1 89 ? -12.267 47.668 6.232 0.36 13.11 89 ASP A C 1
ATOM 737 O O A ASP A 1 89 ? -11.845 47.563 5.094 0.64 16.15 89 ASP A O 1
ATOM 738 O O B ASP A 1 89 ? -12.065 48.055 5.083 0.36 12.80 89 ASP A O 1
ATOM 747 N N . HIS A 1 90 ? -11.519 48.088 7.247 1.00 12.35 90 HIS A N 1
ATOM 748 C CA . HIS A 1 90 ? -10.248 48.786 7.017 1.00 12.68 90 HIS A CA 1
ATOM 749 C C . HIS A 1 90 ? -9.085 47.835 7.021 1.00 11.66 90 HIS A C 1
ATOM 750 O O . HIS A 1 90 ? -8.003 48.241 6.658 1.00 13.27 90 HIS A O 1
ATOM 757 N N . ASP A 1 91 ? -9.262 46.599 7.470 1.00 10.15 91 ASP A N 1
ATOM 758 C CA . ASP A 1 91 ? -8.159 45.643 7.459 1.00 10.00 91 ASP A CA 1
ATOM 759 C C . ASP A 1 91 ? -7.817 45.218 6.070 1.00 11.32 91 ASP A C 1
ATOM 760 O O . ASP A 1 91 ? -8.681 45.230 5.170 1.00 14.52 91 ASP A O 1
ATOM 765 N N . ARG A 1 92 ? -6.567 44.991 5.834 1.00 10.56 92 ARG A N 1
ATOM 766 C CA . ARG A 1 92 ? -6.053 44.486 4.581 1.00 11.00 92 ARG A CA 1
ATOM 767 C C . ARG A 1 92 ? -5.300 43.245 4.923 1.00 10.58 92 ARG A C 1
ATOM 768 O O . ARG A 1 92 ? -4.342 43.320 5.655 1.00 14.05 92 ARG A O 1
ATOM 776 N N . HIS A 1 93 ? -5.812 4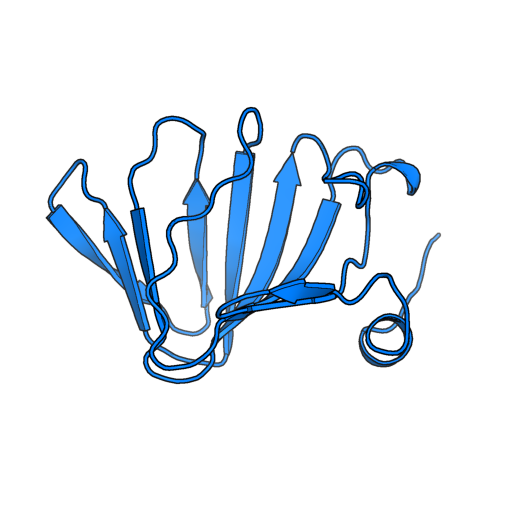2.086 4.554 1.00 12.90 93 HIS A N 1
ATOM 777 C CA . HIS A 1 93 ? -5.341 40.797 5.056 1.00 11.46 93 HIS A CA 1
ATOM 778 C C . HIS A 1 93 ? -5.336 39.782 3.968 1.00 9.06 93 HIS A C 1
ATOM 779 O O . HIS A 1 93 ? -6.089 39.869 3.005 1.00 10.31 93 HIS A O 1
ATOM 786 N N . ILE A 1 94 ? -4.521 38.754 4.180 1.00 8.18 94 ILE A N 1
ATOM 787 C CA . ILE A 1 94 ? -4.504 37.593 3.329 1.00 7.93 94 ILE A CA 1
ATOM 788 C C . ILE A 1 94 ? -4.395 36.374 4.211 1.00 7.04 94 ILE A C 1
ATOM 789 O O . ILE A 1 94 ? -3.440 36.251 4.997 1.00 7.30 94 ILE A O 1
ATOM 794 N N . VAL A 1 95 ? -5.352 35.433 4.090 1.00 7.24 95 VAL A N 1
ATOM 795 C CA . VAL A 1 95 ? -5.349 34.201 4.798 1.00 6.79 95 VAL A CA 1
ATOM 796 C C . VAL A 1 95 ? -4.879 33.118 3.845 1.00 7.27 95 VAL A C 1
ATOM 797 O O . VAL A 1 95 ? -5.433 32.944 2.771 1.00 8.09 95 VAL A O 1
ATOM 801 N N . ARG A 1 96 ? -3.853 32.364 4.258 1.00 7.20 96 ARG A N 1
ATOM 802 C CA . ARG A 1 96 ? -3.226 31.353 3.396 1.00 7.12 96 ARG A CA 1
ATOM 803 C C . ARG A 1 96 ? -3.202 30.030 4.151 1.00 7.24 96 ARG A C 1
ATOM 804 O O . ARG A 1 96 ? -2.277 29.769 4.968 1.00 7.15 96 ARG A O 1
ATOM 812 N N . PRO A 1 97 ? -4.178 29.157 3.933 1.00 7.45 97 PRO A N 1
ATOM 813 C CA . PRO A 1 97 ? -4.180 27.849 4.606 1.00 7.20 97 PRO A CA 1
ATOM 814 C C . PRO A 1 97 ? -3.038 26.981 4.105 1.00 7.83 97 PRO A C 1
ATOM 815 O O . PRO A 1 97 ? -2.823 26.884 2.880 1.00 8.57 97 PRO A O 1
ATOM 819 N N . GLU A 1 98 ? -2.312 26.370 5.014 1.00 7.38 98 GLU A N 1
ATOM 820 C CA . GLU A 1 98 ? -1.322 25.358 4.678 1.00 7.88 98 GLU A CA 1
ATOM 821 C C . GLU A 1 98 ? -2.011 24.008 4.448 1.00 8.34 98 GLU A C 1
ATOM 822 O O . GLU A 1 98 ? -1.939 23.407 3.401 1.00 10.45 98 GLU A O 1
ATOM 828 N N . THR A 1 99 ? -2.681 23.539 5.509 1.00 8.87 99 THR A N 1
ATOM 829 C CA . THR A 1 99 ? -3.658 22.476 5.423 1.00 8.98 99 THR A CA 1
ATOM 830 C C . THR A 1 99 ? -5.001 23.138 5.167 1.00 8.82 99 THR A C 1
ATOM 831 O O . THR A 1 99 ? -5.146 24.354 5.220 1.00 10.12 99 THR A O 1
ATOM 835 N N . ASP A 1 100 ? -6.062 22.340 4.983 1.00 9.24 100 ASP A N 1
ATOM 836 C CA . ASP A 1 100 ? -7.402 22.907 5.151 1.00 9.78 100 ASP A CA 1
ATOM 837 C C . ASP A 1 100 ? -7.502 23.427 6.611 1.00 8.89 100 ASP A C 1
ATOM 838 O O . ASP A 1 100 ? -6.977 22.812 7.525 1.00 9.64 100 ASP A O 1
ATOM 843 N N . ILE A 1 101 ? -8.241 24.505 6.763 1.00 8.97 101 ILE A N 1
ATOM 844 C CA . ILE A 1 101 ? -8.479 25.092 8.088 1.00 8.30 101 ILE A CA 1
ATOM 845 C C . ILE A 1 101 ? -9.982 25.099 8.348 1.00 8.30 101 ILE A C 1
ATOM 846 O O . ILE A 1 101 ? -10.739 25.569 7.496 1.00 11.12 101 ILE A O 1
ATOM 851 N N . LEU A 1 102 ? -10.384 24.617 9.485 1.00 7.78 102 LEU A N 1
ATOM 852 C CA . LEU A 1 102 ? -11.768 24.696 9.917 1.00 7.88 102 LEU A CA 1
ATOM 853 C C . LEU A 1 102 ? -11.892 25.820 10.929 1.00 7.80 102 LEU A C 1
ATOM 854 O O . LEU A 1 102 ? -11.067 25.911 11.851 1.00 8.32 102 LEU A O 1
ATOM 859 N N . THR A 1 103 ? -12.905 26.654 10.756 1.00 7.94 103 THR A N 1
ATOM 860 C CA . THR A 1 103 ? -13.099 27.814 11.598 1.00 7.53 103 THR A CA 1
ATOM 861 C C . THR A 1 103 ? -14.556 27.955 12.044 1.00 7.24 103 THR A C 1
ATOM 862 O O . THR A 1 103 ? -15.464 27.468 11.384 1.00 8.82 103 THR A O 1
ATOM 866 N N . ALA A 1 104 ? -14.732 28.645 13.180 1.00 7.30 104 ALA A N 1
ATOM 867 C CA . ALA A 1 104 ? -16.007 29.166 13.638 1.00 7.28 104 ALA A CA 1
ATOM 868 C C . ALA A 1 104 ? -15.967 30.684 13.470 1.00 7.31 104 ALA A C 1
ATOM 869 O O . ALA A 1 104 ? -15.067 31.321 13.987 1.00 8.63 104 ALA A O 1
ATOM 871 N N . CYS A 1 105 ? -16.921 31.240 12.722 1.00 7.32 105 CYS A N 1
ATOM 872 C CA . CYS A 1 105 ? -16.880 32.626 12.315 1.00 7.75 105 CYS A CA 1
ATOM 873 C C . CYS A 1 105 ? -18.152 33.331 12.761 1.00 7.65 105 CYS A C 1
ATOM 874 O O . CYS A 1 105 ? -19.247 32.781 12.630 1.00 8.30 105 CYS A O 1
ATOM 877 N N . VAL A 1 106 ? -18.007 34.580 13.168 1.00 7.36 106 VAL A N 1
ATOM 878 C CA . VAL A 1 106 ? -19.105 35.425 13.607 1.00 7.25 106 VAL A CA 1
ATOM 879 C C . VAL A 1 106 ? -19.053 36.719 12.825 1.00 7.35 106 VAL A C 1
ATOM 880 O O . VAL A 1 106 ? -18.017 37.320 12.741 1.00 8.91 106 VAL A O 1
ATOM 884 N N . PHE A 1 107 ? -20.203 37.127 12.288 1.00 8.08 107 PHE A N 1
ATOM 885 C CA . PHE A 1 107 ? -20.322 38.409 11.594 1.00 8.51 107 PHE A CA 1
ATOM 886 C C . PHE A 1 107 ? -21.351 39.281 12.288 1.00 8.19 107 PHE A C 1
ATOM 887 O O . PHE A 1 107 ? -22.440 38.821 12.669 1.00 8.68 107 PHE A O 1
ATOM 895 N N . ASN A 1 108 ? -21.010 40.572 12.412 1.00 9.11 108 ASN A N 1
ATOM 896 C CA . ASN A 1 108 ? -21.901 41.597 12.913 1.00 9.12 108 ASN A CA 1
ATOM 897 C C . ASN A 1 108 ? -21.788 42.806 12.008 1.00 10.47 108 ASN A C 1
ATOM 898 O O . ASN A 1 108 ? -20.693 43.349 11.894 1.00 11.31 108 ASN A O 1
ATOM 903 N N . PRO A 1 109 ? -22.879 43.261 11.375 1.00 11.12 109 PRO A N 1
ATOM 904 C CA . PRO A 1 109 ? -2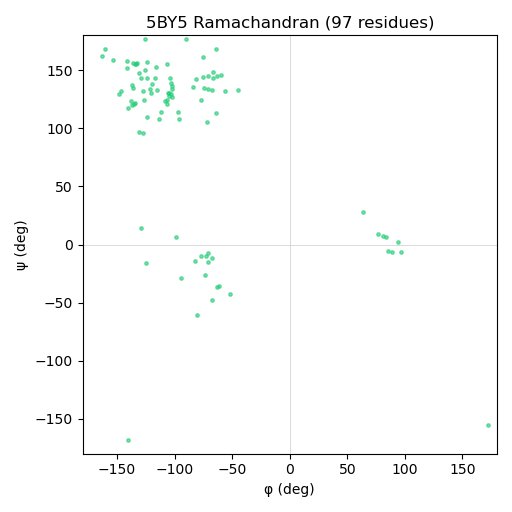4.215 42.671 11.397 1.00 10.67 109 PRO A CA 1
ATOM 905 C C . PRO A 1 109 ? -24.198 41.296 10.758 1.00 10.58 109 PRO A C 1
ATOM 906 O O . PRO A 1 109 ? -23.240 40.895 10.118 1.00 11.56 109 PRO A O 1
ATOM 910 N N . PRO A 1 110 ? -25.290 40.553 10.938 1.00 10.10 110 PRO A N 1
ATOM 911 C CA . PRO A 1 110 ? -25.324 39.201 10.400 1.00 9.62 110 PRO A CA 1
ATOM 912 C C . PRO A 1 110 ? -25.319 39.162 8.869 1.00 10.54 110 PRO A C 1
ATOM 913 O O . PRO A 1 110 ? -25.982 39.970 8.228 1.00 12.89 110 PRO A O 1
ATOM 917 N N . VAL A 1 111 ? -24.641 38.178 8.307 1.00 10.39 111 VAL A N 1
ATOM 918 C CA . VAL A 1 111 ? -24.775 37.818 6.926 1.00 11.77 111 VAL A CA 1
ATOM 919 C C . VAL A 1 111 ? -26.224 37.352 6.712 1.00 10.41 111 VAL A C 1
ATOM 920 O O . VAL A 1 111 ? -26.840 36.720 7.546 1.00 10.10 111 VAL A O 1
ATOM 924 N N . THR A 1 112 ? -26.752 37.658 5.534 1.00 12.65 112 THR A N 1
ATOM 925 C CA . THR A 1 112 ? -28.141 37.329 5.188 1.00 13.91 112 THR A CA 1
ATOM 926 C C . THR A 1 112 ? -28.242 36.020 4.442 1.00 16.42 112 THR A C 1
ATOM 927 O O . THR A 1 112 ? -29.283 35.304 4.536 1.00 17.61 112 THR A O 1
ATOM 931 N N . GLY A 1 113 ? -27.195 35.668 3.714 1.00 18.87 113 GLY A N 1
ATOM 932 C CA . GLY A 1 113 ? -27.273 34.504 2.807 1.00 22.65 113 GLY A CA 1
ATOM 933 C C . GLY A 1 113 ? -27.752 34.827 1.421 1.00 28.07 113 GLY A C 1
ATOM 934 O O . GLY A 1 113 ? -27.738 33.970 0.542 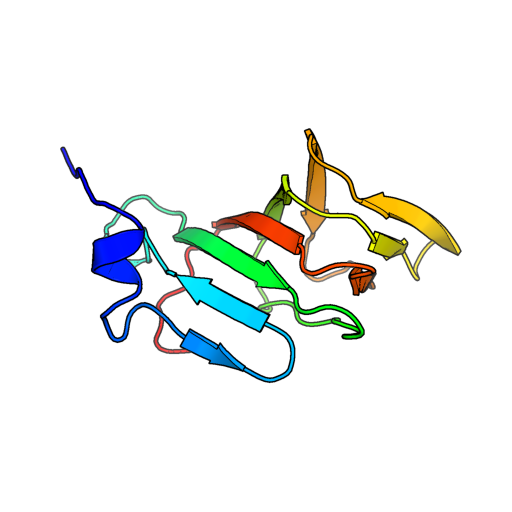1.00 36.98 113 GLY A O 1
ATOM 935 N N . ARG A 1 114 ? -28.173 36.069 1.207 1.00 26.63 114 ARG A N 1
ATOM 936 C CA . ARG A 1 114 ? -28.530 36.566 -0.122 1.00 32.03 114 ARG A CA 1
ATOM 937 C C . ARG A 1 114 ? -27.412 37.379 -0.790 1.00 44.64 114 ARG A C 1
ATOM 938 O O . ARG A 1 114 ? -27.647 37.945 -1.846 1.00 47.32 114 ARG A O 1
ATOM 946 N N . GLU A 1 115 ? -26.232 37.411 -0.158 1.00 41.92 115 GLU A N 1
ATOM 947 C CA . GLU A 1 115 ? -24.993 38.050 -0.637 1.00 48.79 115 GLU A CA 1
ATOM 948 C C . GLU A 1 115 ? -24.793 39.370 0.076 1.00 56.90 115 GLU A C 1
ATOM 949 O O . GLU A 1 115 ? -24.206 39.375 1.162 1.00 62.36 115 GLU A O 1
#

Organism: Sphingopyxis alaskensis (strain DSM 13593 / LMG 18877 / RB2256) (NCBI:txid317655)

B-factor: mean 17.7, std 15.46, range [2.0, 121.62]